Protein AF-A0A432SVL8-F1 (afdb_monomer)

Sequence (61 aa):
YGCGETGTVWYEKEDFYKDIEKIMQKYPYRKDCYENRDNELLPKACDIDDLIDLEDDERWE

Structure (mmCIF, N/CA/C/O backbone):
data_AF-A0A432SVL8-F1
#
_entry.id   AF-A0A432SVL8-F1
#
loop_
_atom_site.group_PDB
_atom_site.id
_atom_site.type_symbol
_atom_site.label_atom_id
_atom_site.label_alt_id
_atom_site.label_comp_id
_atom_site.label_asym_id
_atom_site.label_entity_id
_atom_site.label_seq_id
_atom_site.pdbx_PDB_ins_code
_atom_site.Cartn_x
_atom_site.Cartn_y
_atom_site.Cartn_z
_atom_site.occupancy
_atom_site.B_iso_or_equiv
_atom_site.auth_seq_id
_atom_site.auth_comp_id
_atom_site.auth_asym_id
_atom_site.auth_atom_id
_atom_site.pdbx_PDB_model_num
ATOM 1 N N . TYR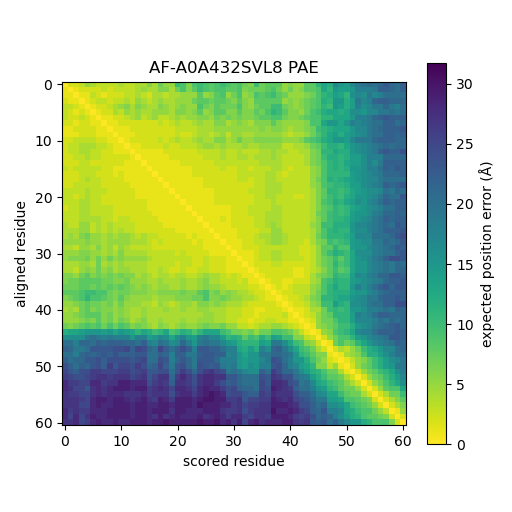 A 1 1 ? 5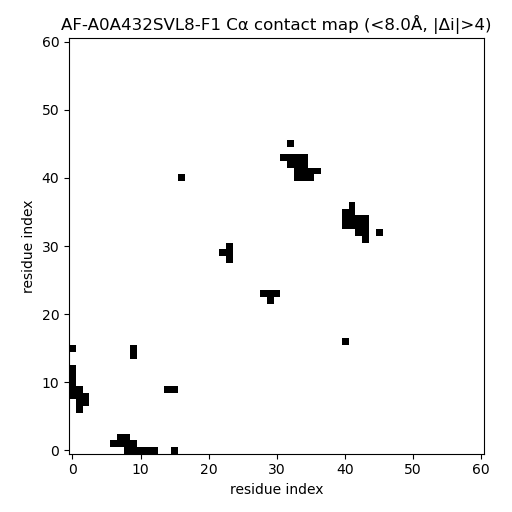.146 1.262 9.170 1.00 80.88 1 TYR A N 1
ATOM 2 C CA . TYR A 1 1 ? 4.661 1.659 7.830 1.00 80.88 1 TYR A CA 1
ATOM 3 C C . TYR A 1 1 ? 3.591 2.715 8.011 1.00 80.88 1 TYR A C 1
ATOM 5 O O .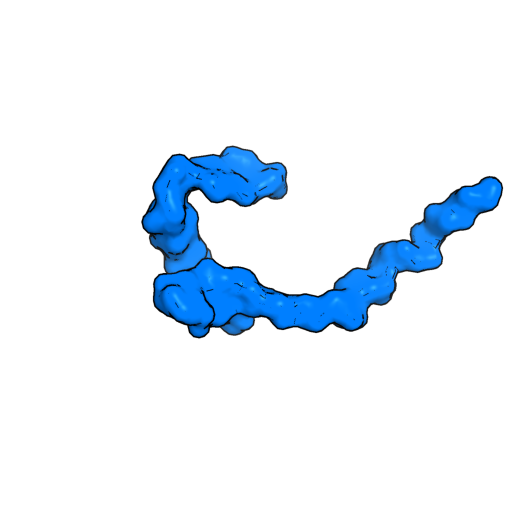 TYR A 1 1 ? 2.949 2.722 9.057 1.00 80.88 1 TYR A O 1
ATOM 13 N N . GLY A 1 2 ? 3.390 3.612 7.050 1.00 85.06 2 GLY A N 1
ATOM 14 C CA . GLY A 1 2 ? 2.358 4.633 7.195 1.00 85.06 2 GLY A CA 1
ATOM 15 C C . GLY A 1 2 ? 1.935 5.236 5.868 1.00 85.06 2 GLY A C 1
ATOM 16 O O . GLY A 1 2 ? 2.714 5.261 4.919 1.00 85.06 2 GLY A O 1
ATOM 17 N N . CYS A 1 3 ? 0.691 5.694 5.812 1.00 84.38 3 CYS A N 1
ATOM 18 C CA . CYS A 1 3 ? 0.138 6.415 4.676 1.00 84.38 3 CYS A CA 1
ATOM 19 C C . CYS A 1 3 ? -0.055 7.878 5.083 1.00 84.38 3 CYS A C 1
ATOM 21 O O . CYS A 1 3 ? -0.904 8.180 5.920 1.00 84.38 3 CYS A O 1
ATOM 23 N N . GLY A 1 4 ? 0.737 8.777 4.491 1.00 84.44 4 GLY A N 1
ATOM 24 C CA . GLY A 1 4 ? 0.693 10.210 4.799 1.00 84.44 4 GLY A CA 1
ATOM 25 C C . GLY A 1 4 ? -0.637 10.873 4.437 1.00 84.44 4 GLY A C 1
ATOM 26 O O . GLY A 1 4 ? -1.070 11.781 5.135 1.00 84.44 4 GLY A O 1
ATOM 27 N N . GLU A 1 5 ? -1.323 10.375 3.406 1.00 86.50 5 GLU A N 1
ATOM 28 C CA . GLU A 1 5 ? -2.622 10.909 2.976 1.00 86.50 5 GLU A CA 1
ATOM 29 C C . GLU A 1 5 ? -3.764 10.561 3.939 1.00 86.50 5 GLU A C 1
ATOM 31 O O . GLU A 1 5 ? -4.667 11.365 4.148 1.00 86.50 5 GLU A O 1
ATOM 36 N N . THR A 1 6 ? -3.745 9.360 4.526 1.00 85.69 6 THR A N 1
ATOM 37 C CA . THR A 1 6 ? -4.851 8.870 5.374 1.00 85.69 6 THR A CA 1
ATOM 38 C C . THR A 1 6 ? -4.545 8.926 6.867 1.00 85.69 6 THR A C 1
ATOM 40 O O . THR A 1 6 ? -5.443 8.733 7.682 1.00 85.69 6 THR A O 1
ATOM 43 N N . GLY A 1 7 ? -3.282 9.144 7.243 1.00 90.62 7 GLY A N 1
ATOM 44 C CA . GLY A 1 7 ? -2.818 9.051 8.627 1.00 90.62 7 GLY A CA 1
ATOM 45 C C . GLY A 1 7 ? -2.785 7.621 9.174 1.00 90.62 7 GLY A C 1
ATOM 46 O O . GLY A 1 7 ? -2.573 7.433 10.370 1.00 90.62 7 GLY A O 1
ATOM 47 N N . THR A 1 8 ? -2.991 6.606 8.329 1.00 91.50 8 THR A N 1
ATOM 48 C CA . THR A 1 8 ? -2.949 5.204 8.759 1.00 91.50 8 THR A CA 1
ATOM 49 C C . THR A 1 8 ? -1.524 4.824 9.138 1.00 91.50 8 THR A C 1
ATOM 51 O O . THR A 1 8 ? -0.588 5.065 8.372 1.00 91.50 8 THR A O 1
ATOM 54 N N . VAL A 1 9 ? -1.365 4.204 10.307 1.00 94.06 9 VAL A N 1
ATOM 55 C CA . VAL A 1 9 ? -0.083 3.718 10.823 1.00 94.06 9 VAL A CA 1
ATOM 56 C C . VAL A 1 9 ? -0.185 2.218 11.055 1.00 94.06 9 VAL A C 1
ATOM 58 O O . VAL A 1 9 ? -1.076 1.756 11.764 1.00 94.06 9 VAL A O 1
ATOM 61 N N . TRP A 1 10 ? 0.761 1.470 10.492 1.00 93.25 10 TRP A N 1
ATOM 62 C CA . TRP A 1 10 ? 0.928 0.041 10.749 1.00 93.25 10 TRP A CA 1
ATOM 63 C C . TRP A 1 10 ? 2.234 -0.184 11.507 1.00 93.25 10 TRP A C 1
ATOM 65 O O . TRP A 1 10 ? 3.310 0.221 11.041 1.00 93.25 10 TRP A O 1
ATOM 75 N N . TYR A 1 11 ? 2.134 -0.823 12.671 1.00 91.69 11 TYR A N 1
ATOM 76 C CA . TYR A 1 11 ? 3.275 -1.116 13.539 1.00 91.69 11 TYR A CA 1
ATOM 77 C C . TYR A 1 11 ? 4.068 -2.329 13.046 1.00 91.69 11 TYR A C 1
ATOM 79 O O . TYR A 1 11 ? 5.295 -2.326 13.123 1.00 91.69 11 TYR A O 1
ATOM 87 N N . GLU A 1 12 ? 3.384 -3.307 12.451 1.00 93.19 12 GLU A N 1
ATOM 88 C CA . GLU A 1 12 ? 3.985 -4.505 11.870 1.00 93.19 12 GLU A CA 1
ATOM 89 C C . GLU A 1 12 ? 3.831 -4.517 10.342 1.00 93.19 12 GLU A C 1
ATOM 91 O O . GLU A 1 12 ? 2.882 -3.962 9.779 1.00 93.19 12 GLU A O 1
ATOM 96 N N . LYS A 1 13 ? 4.782 -5.151 9.642 1.00 88.69 13 LYS A N 1
ATOM 97 C CA . LYS A 1 13 ? 4.737 -5.281 8.172 1.00 88.69 13 LYS A CA 1
ATOM 98 C C . LYS A 1 13 ? 3.548 -6.131 7.719 1.00 88.69 13 LYS A C 1
ATOM 100 O O . LYS A 1 13 ? 2.943 -5.857 6.687 1.00 88.69 13 LYS A O 1
ATOM 105 N N . GLU A 1 14 ? 3.194 -7.131 8.516 1.00 90.25 14 GLU A N 1
ATOM 106 C CA . GLU A 1 14 ? 2.067 -8.028 8.262 1.00 90.25 14 GLU A CA 1
ATOM 107 C C . GLU A 1 14 ? 0.722 -7.298 8.281 1.00 90.25 14 GLU A C 1
ATOM 109 O O . GLU A 1 14 ? -0.154 -7.619 7.480 1.00 90.25 14 GLU A O 1
ATOM 114 N N . ASP A 1 15 ? 0.554 -6.293 9.144 1.00 91.44 15 ASP A N 1
ATOM 115 C CA . ASP A 1 15 ? -0.674 -5.492 9.186 1.00 91.44 15 ASP A CA 1
ATOM 116 C C . ASP A 1 15 ? -0.830 -4.635 7.932 1.00 91.44 15 ASP A C 1
ATOM 118 O O . ASP A 1 15 ? -1.921 -4.555 7.365 1.00 91.44 15 ASP A O 1
ATOM 122 N N . PHE A 1 16 ? 0.277 -4.056 7.458 1.00 89.88 16 PHE A N 1
ATOM 123 C CA . PHE A 1 16 ? 0.306 -3.349 6.183 1.00 89.88 16 PHE A CA 1
ATOM 124 C C . PHE A 1 16 ? -0.100 -4.283 5.035 1.00 89.88 16 PHE A C 1
ATOM 126 O O . PHE A 1 16 ? -1.021 -3.966 4.284 1.00 89.88 16 PHE A O 1
ATOM 133 N N . TYR A 1 17 ? 0.516 -5.465 4.931 1.00 90.31 17 TYR A N 1
ATOM 134 C CA . TYR A 1 17 ? 0.195 -6.423 3.871 1.00 90.31 17 TYR A CA 1
ATOM 135 C C . TYR A 1 17 ? -1.266 -6.882 3.896 1.00 90.31 17 TYR A C 1
ATOM 137 O O . TYR A 1 17 ? -1.918 -6.848 2.853 1.00 90.31 17 TYR A O 1
ATOM 145 N N . LYS A 1 18 ? -1.818 -7.213 5.071 1.00 91.94 18 LYS A N 1
ATOM 146 C CA . LYS A 1 18 ? -3.234 -7.598 5.210 1.00 91.94 18 LYS A CA 1
ATOM 147 C C . LYS A 1 18 ? -4.178 -6.516 4.693 1.00 91.94 18 LYS 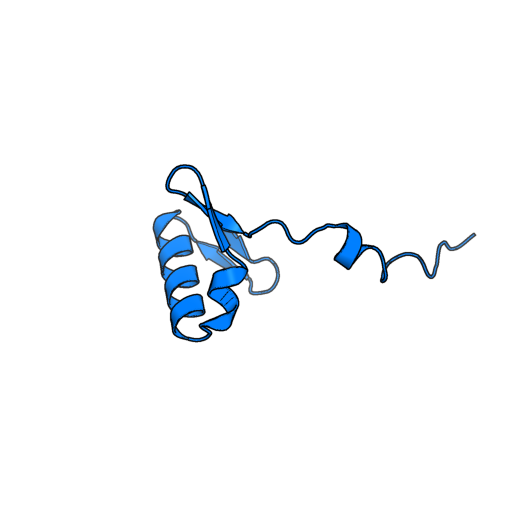A C 1
ATOM 149 O O . LYS A 1 18 ? -5.204 -6.826 4.088 1.00 91.94 18 LYS A O 1
ATOM 154 N N . ASP A 1 19 ? -3.870 -5.247 4.941 1.00 91.62 19 ASP A N 1
ATOM 155 C CA . ASP A 1 19 ? -4.705 -4.149 4.460 1.00 91.62 19 ASP A CA 1
ATOM 156 C C . ASP A 1 19 ? -4.579 -3.944 2.950 1.00 91.62 19 ASP A C 1
ATOM 158 O O . ASP A 1 19 ? -5.599 -3.753 2.281 1.00 91.62 19 ASP A O 1
ATOM 162 N N . ILE A 1 20 ? -3.377 -4.079 2.382 1.00 89.06 20 ILE A N 1
ATOM 163 C CA . ILE A 1 20 ? -3.198 -4.070 0.925 1.00 89.06 20 ILE A CA 1
ATOM 164 C C . ILE A 1 20 ? -3.974 -5.225 0.275 1.00 89.06 20 ILE A C 1
ATOM 166 O O . ILE A 1 20 ? -4.679 -5.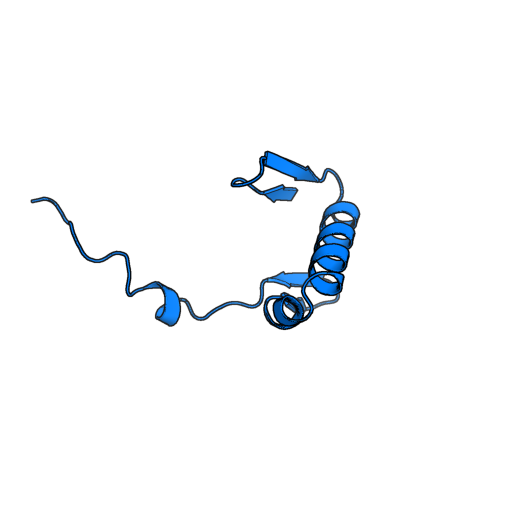012 -0.713 1.00 89.06 20 ILE A O 1
ATOM 170 N N . GLU A 1 21 ? -3.955 -6.424 0.858 1.00 90.88 21 GLU A N 1
ATOM 171 C CA . GLU A 1 21 ? -4.751 -7.563 0.384 1.00 90.88 21 GLU A CA 1
ATOM 172 C C . GLU A 1 21 ? -6.257 -7.281 0.409 1.00 90.88 21 GLU A C 1
ATOM 174 O O . GLU A 1 21 ? -6.943 -7.530 -0.587 1.00 90.88 21 GLU A O 1
ATOM 179 N N . LYS A 1 22 ? -6.788 -6.698 1.493 1.00 92.88 22 LYS A N 1
ATOM 180 C CA . LYS A 1 22 ? -8.204 -6.288 1.564 1.00 92.88 22 LYS A CA 1
ATOM 181 C C . LYS A 1 22 ? -8.551 -5.256 0.492 1.00 92.88 22 LYS A C 1
ATOM 183 O O . LYS A 1 22 ? -9.614 -5.343 -0.126 1.00 92.88 22 LYS A O 1
ATOM 188 N N . ILE A 1 23 ? -7.669 -4.286 0.250 1.00 89.44 23 ILE A N 1
ATOM 189 C CA . ILE A 1 23 ? -7.846 -3.273 -0.797 1.00 89.44 23 ILE A CA 1
ATOM 190 C C . ILE A 1 23 ? -7.885 -3.940 -2.174 1.00 89.44 23 ILE A C 1
ATOM 192 O O . ILE A 1 23 ? -8.775 -3.631 -2.963 1.00 89.44 23 ILE A O 1
ATOM 196 N N . MET A 1 24 ? -6.988 -4.888 -2.451 1.00 90.25 24 MET A N 1
ATOM 197 C CA . MET A 1 24 ? -6.968 -5.646 -3.707 1.00 90.25 24 MET A CA 1
ATOM 198 C C . MET A 1 24 ? -8.188 -6.561 -3.877 1.00 90.25 24 MET A C 1
ATOM 200 O O . MET A 1 24 ? -8.643 -6.772 -4.999 1.00 90.25 24 MET A O 1
ATOM 204 N N . GLN A 1 25 ? -8.740 -7.109 -2.792 1.00 92.12 25 GLN A N 1
ATOM 205 C CA . GLN A 1 25 ? -9.992 -7.874 -2.837 1.00 92.12 25 GLN A CA 1
ATOM 206 C C . GLN A 1 25 ? -11.189 -6.970 -3.150 1.00 92.12 25 GLN A C 1
ATOM 208 O O . GLN A 1 25 ? -12.037 -7.331 -3.965 1.00 92.12 25 GLN A O 1
ATOM 213 N N . LYS A 1 26 ? -11.242 -5.781 -2.535 1.00 95.50 26 LYS A N 1
ATOM 214 C CA . LYS A 1 26 ? -12.298 -4.787 -2.769 1.00 95.50 26 LYS A CA 1
ATOM 215 C C . LYS A 1 26 ? -12.202 -4.145 -4.156 1.00 95.50 26 LYS A C 1
ATOM 217 O O . LYS A 1 26 ? -13.226 -3.849 -4.766 1.00 95.50 26 LYS A O 1
ATOM 222 N N . TYR A 1 27 ? -10.984 -3.949 -4.652 1.00 91.75 27 TYR A N 1
ATOM 223 C CA . TYR A 1 27 ? -10.678 -3.296 -5.921 1.00 91.75 27 TYR A CA 1
ATOM 224 C C . TYR A 1 27 ? -9.712 -4.167 -6.745 1.00 91.75 27 TYR A C 1
ATOM 226 O O . TYR A 1 27 ? -8.510 -3.896 -6.768 1.00 91.75 27 TYR A O 1
ATOM 234 N N . PRO A 1 28 ? -10.209 -5.203 -7.452 1.00 89.88 28 PRO A N 1
ATOM 235 C CA . PRO A 1 28 ? -9.363 -6.180 -8.145 1.00 89.88 28 PRO A CA 1
ATOM 236 C C . PRO A 1 28 ? -8.383 -5.589 -9.162 1.00 89.88 28 PRO A C 1
ATOM 238 O O . P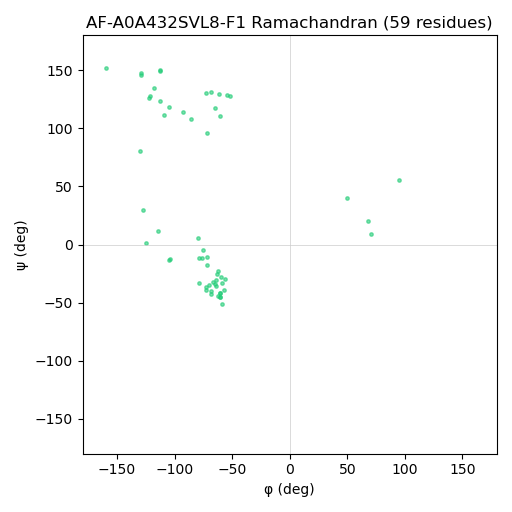RO A 1 28 ? -7.304 -6.143 -9.348 1.00 89.88 28 PRO A O 1
ATOM 241 N N . TYR A 1 29 ? -8.723 -4.454 -9.780 1.00 88.06 29 TYR A N 1
ATOM 242 C CA . TYR A 1 29 ? -7.846 -3.747 -10.721 1.00 88.06 29 TYR A CA 1
ATOM 243 C C . TYR A 1 29 ? -6.553 -3.234 -10.066 1.00 88.06 29 TYR A C 1
ATOM 245 O O . TYR A 1 29 ? -5.539 -3.106 -10.740 1.00 88.06 29 TYR A O 1
ATOM 253 N N . ARG A 1 30 ? -6.553 -2.996 -8.745 1.00 86.81 30 ARG A N 1
ATOM 254 C CA . ARG A 1 30 ? -5.363 -2.553 -8.001 1.00 86.81 30 ARG A CA 1
ATOM 255 C C . ARG A 1 30 ? -4.312 -3.644 -7.835 1.00 86.81 30 ARG A C 1
ATOM 257 O O . ARG A 1 30 ? -3.209 -3.334 -7.409 1.00 86.81 30 ARG A O 1
ATOM 264 N N . LYS A 1 31 ? -4.625 -4.905 -8.157 1.00 87.62 31 LYS A N 1
ATOM 265 C CA . LYS A 1 31 ? -3.634 -5.988 -8.121 1.00 87.62 31 LYS A CA 1
ATOM 266 C C . LYS A 1 31 ? -2.449 -5.712 -9.041 1.00 87.62 31 LYS A C 1
ATOM 268 O O . LYS A 1 31 ? -1.344 -6.083 -8.684 1.00 87.62 31 LYS A O 1
ATOM 273 N N . ASP A 1 32 ? -2.670 -5.043 -10.175 1.00 87.94 32 ASP A N 1
ATOM 274 C CA . ASP A 1 32 ? -1.577 -4.700 -11.092 1.00 87.94 32 ASP A CA 1
ATOM 275 C C . ASP A 1 32 ? -0.670 -3.587 -10.543 1.00 87.94 32 ASP A C 1
ATOM 277 O O . ASP A 1 32 ? 0.467 -3.465 -10.971 1.00 87.94 32 ASP A O 1
ATOM 281 N N . CYS A 1 33 ? -1.118 -2.818 -9.544 1.00 86.56 33 CYS A N 1
ATOM 282 C CA . CYS A 1 33 ? -0.298 -1.792 -8.894 1.00 86.56 33 CYS A CA 1
ATOM 283 C C . CYS A 1 33 ? 0.755 -2.373 -7.937 1.00 86.56 33 CYS A C 1
ATOM 285 O O . CYS A 1 33 ? 1.536 -1.610 -7.373 1.00 86.56 33 CYS A O 1
ATOM 287 N N . TYR A 1 34 ? 0.763 -3.688 -7.708 1.00 86.88 34 TYR A N 1
ATOM 288 C CA . TYR A 1 34 ? 1.707 -4.356 -6.819 1.00 86.88 34 TYR A CA 1
ATOM 289 C C . TYR A 1 34 ? 2.368 -5.535 -7.522 1.00 86.88 34 TYR A C 1
ATOM 291 O O . TYR A 1 34 ? 1.751 -6.246 -8.312 1.00 86.88 34 TYR A O 1
ATOM 299 N N . GLU A 1 35 ? 3.625 -5.779 -7.188 1.00 88.62 35 GLU A N 1
ATOM 300 C CA . GLU A 1 35 ? 4.381 -6.929 -7.653 1.00 88.62 35 GLU A CA 1
ATOM 301 C C . GLU A 1 35 ? 5.027 -7.651 -6.473 1.00 88.62 35 GLU A C 1
ATOM 303 O O . GLU A 1 35 ? 5.370 -7.050 -5.453 1.00 88.62 35 GLU A O 1
ATOM 308 N N . ASN A 1 36 ? 5.160 -8.969 -6.602 1.00 84.31 36 ASN A N 1
ATOM 309 C CA . ASN A 1 36 ? 5.854 -9.780 -5.615 1.00 84.31 36 ASN A CA 1
ATOM 310 C C . ASN A 1 36 ? 7.319 -9.916 -6.041 1.00 84.31 36 ASN A C 1
ATOM 312 O O . ASN A 1 36 ? 7.605 -10.526 -7.074 1.00 84.31 36 ASN A O 1
ATOM 316 N N . ARG A 1 37 ? 8.230 -9.338 -5.258 1.00 85.50 37 ARG A N 1
ATOM 317 C CA . ARG A 1 37 ? 9.682 -9.450 -5.438 1.00 85.50 37 ARG A CA 1
ATOM 318 C C . ARG A 1 37 ? 10.275 -10.023 -4.163 1.00 85.50 37 ARG A C 1
ATOM 320 O O . ARG A 1 37 ? 9.997 -9.510 -3.087 1.00 85.50 37 ARG A O 1
ATOM 327 N N . ASP A 1 38 ? 11.042 -11.104 -4.279 1.00 85.12 38 ASP A N 1
ATOM 328 C CA . ASP A 1 38 ? 11.708 -11.759 -3.142 1.00 85.12 38 ASP A CA 1
ATOM 329 C C . ASP A 1 38 ? 10.779 -12.047 -1.947 1.00 85.12 38 ASP A C 1
ATOM 331 O O . ASP A 1 38 ? 11.158 -11.918 -0.785 1.00 85.12 38 ASP A O 1
ATOM 335 N N . ASN A 1 39 ? 9.547 -12.481 -2.241 1.00 83.12 39 ASN A N 1
ATOM 336 C CA . ASN A 1 39 ? 8.521 -12.792 -1.243 1.00 83.12 39 ASN A CA 1
ATOM 337 C C . A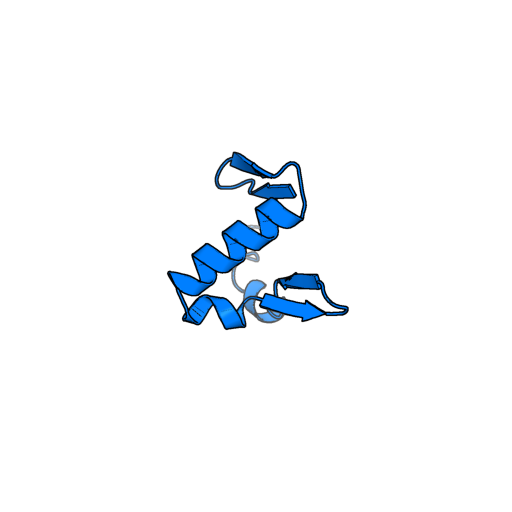SN A 1 39 ? 8.000 -11.556 -0.474 1.00 83.12 39 ASN A C 1
ATOM 339 O O . ASN A 1 39 ? 7.403 -11.689 0.598 1.00 83.12 39 ASN A O 1
ATOM 343 N N . GLU A 1 40 ? 8.195 -10.362 -1.037 1.00 83.44 40 GLU A N 1
ATOM 344 C CA . GLU A 1 40 ? 7.700 -9.083 -0.539 1.00 83.44 40 GLU A CA 1
ATOM 345 C C . GLU A 1 40 ? 6.740 -8.445 -1.547 1.00 83.44 40 GLU A C 1
ATOM 347 O O . GLU A 1 4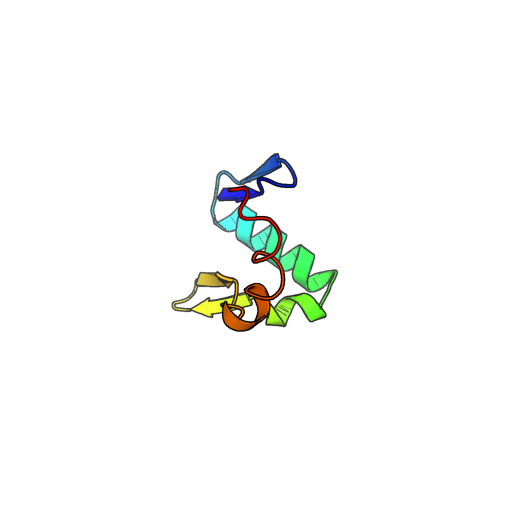0 ? 7.003 -8.400 -2.749 1.00 83.44 40 GLU A O 1
ATOM 352 N N . LEU A 1 41 ? 5.611 -7.933 -1.052 1.00 82.25 41 LEU A N 1
ATOM 353 C CA . LEU A 1 41 ? 4.646 -7.211 -1.874 1.00 82.25 41 LEU A CA 1
ATOM 354 C C . LEU A 1 41 ? 5.063 -5.741 -1.950 1.00 82.25 41 LEU A C 1
ATOM 356 O O . LEU A 1 41 ? 4.948 -5.006 -0.966 1.00 82.25 41 LEU A O 1
ATOM 360 N N . LEU A 1 42 ? 5.544 -5.320 -3.114 1.00 83.06 42 LEU A N 1
ATOM 361 C CA . LEU A 1 42 ? 6.010 -3.961 -3.360 1.00 83.06 42 LEU A CA 1
ATOM 362 C C . LEU A 1 42 ? 5.085 -3.258 -4.355 1.00 83.06 42 LEU A C 1
ATOM 364 O O . LEU A 1 42 ? 4.503 -3.922 -5.215 1.00 83.06 42 LEU A O 1
ATOM 368 N N . PRO A 1 43 ? 4.922 -1.927 -4.264 1.00 82.25 43 PRO A N 1
ATOM 369 C CA . PRO A 1 43 ? 4.313 -1.164 -5.341 1.00 82.25 43 PRO A CA 1
ATOM 370 C C . PRO A 1 43 ? 5.072 -1.444 -6.637 1.00 82.25 43 PRO A C 1
ATOM 372 O O . PRO A 1 43 ? 6.302 -1.348 -6.666 1.00 82.25 43 PRO A O 1
ATOM 375 N N . LYS A 1 44 ? 4.342 -1.802 -7.691 1.00 83.81 44 LYS A N 1
ATOM 376 C CA . LYS A 1 44 ? 4.905 -1.892 -9.033 1.00 83.81 44 LYS A CA 1
ATOM 377 C C . LYS A 1 44 ? 5.386 -0.495 -9.402 1.00 83.81 44 LYS A C 1
ATOM 379 O O . LYS A 1 44 ? 4.647 0.472 -9.214 1.00 83.81 44 LYS A O 1
ATOM 384 N N . AL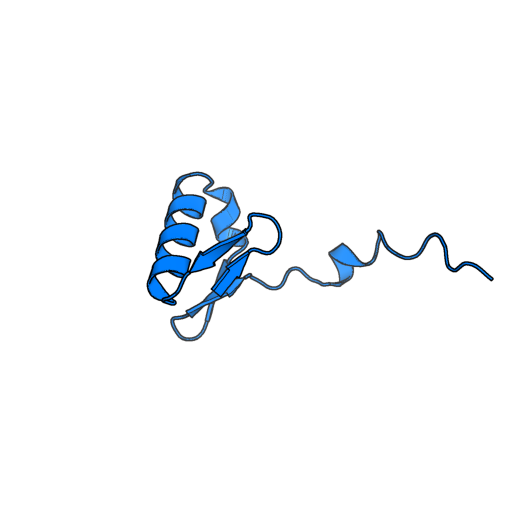A A 1 45 ? 6.627 -0.378 -9.864 1.00 67.38 45 ALA A N 1
ATOM 385 C CA . ALA A 1 45 ? 7.113 0.894 -10.379 1.00 67.38 45 ALA A CA 1
ATOM 386 C C . ALA A 1 45 ? 6.226 1.288 -11.571 1.00 67.38 45 ALA A C 1
ATOM 388 O O . ALA A 1 45 ? 6.236 0.607 -12.593 1.00 67.38 45 ALA A O 1
ATOM 389 N N . CYS A 1 46 ? 5.415 2.333 -11.413 1.00 57.00 46 CYS A N 1
ATOM 390 C CA . CYS A 1 46 ? 4.872 3.048 -12.560 1.00 57.00 46 CYS A CA 1
ATOM 391 C C . CYS A 1 46 ? 6.037 3.846 -13.146 1.00 57.00 46 CYS A C 1
ATOM 393 O O . CYS A 1 46 ? 6.767 4.482 -12.377 1.00 57.00 46 CYS A O 1
ATOM 395 N N . ASP A 1 47 ? 6.257 3.759 -14.457 1.00 53.50 47 ASP A N 1
ATOM 396 C CA . ASP A 1 47 ? 7.310 4.525 -15.116 1.00 53.50 47 ASP A CA 1
ATOM 397 C C . ASP A 1 47 ? 7.161 6.003 -14.742 1.00 53.50 47 ASP A C 1
ATOM 399 O O . ASP A 1 47 ? 6.080 6.585 -14.829 1.00 53.50 47 ASP A O 1
ATOM 403 N N . ILE A 1 48 ? 8.250 6.602 -14.260 1.00 54.47 48 ILE A N 1
ATOM 404 C CA . ILE A 1 48 ? 8.259 8.012 -13.855 1.00 54.47 48 ILE A CA 1
ATOM 405 C C . ILE A 1 48 ? 7.961 8.921 -15.057 1.00 54.47 48 ILE A C 1
ATOM 407 O O . ILE A 1 48 ? 7.453 10.020 -14.876 1.00 54.47 48 ILE A O 1
ATOM 411 N N . ASP A 1 49 ? 8.205 8.424 -16.275 1.00 53.53 49 ASP A N 1
ATOM 412 C CA . ASP A 1 49 ? 7.851 9.069 -17.539 1.00 53.53 49 ASP A CA 1
ATOM 413 C C . ASP A 1 49 ? 6.335 9.313 -17.682 1.00 53.53 49 ASP A C 1
ATOM 415 O O . ASP A 1 49 ? 5.951 10.306 -18.291 1.00 53.53 49 ASP A O 1
ATOM 419 N N . ASP A 1 50 ? 5.470 8.508 -17.047 1.00 54.06 50 ASP A N 1
ATOM 420 C CA . ASP A 1 50 ? 4.017 8.765 -17.001 1.00 54.06 50 ASP A CA 1
ATOM 421 C C . ASP A 1 50 ? 3.628 9.841 -15.959 1.00 54.06 50 ASP A C 1
ATOM 423 O O . ASP A 1 50 ? 2.485 10.301 -15.931 1.00 54.06 50 ASP A O 1
ATOM 427 N N . LEU A 1 51 ? 4.551 10.237 -15.071 1.00 52.91 51 LEU A N 1
ATOM 428 C CA . LEU A 1 51 ? 4.327 11.209 -13.989 1.00 52.91 51 LEU A CA 1
ATOM 429 C C . LEU A 1 51 ? 4.937 12.594 -14.268 1.00 52.91 51 LEU A C 1
ATOM 431 O O . LEU A 1 51 ? 4.598 13.546 -13.568 1.00 52.91 51 LEU A O 1
ATOM 435 N N . ILE A 1 52 ? 5.814 12.726 -15.269 1.00 52.44 52 ILE A N 1
ATOM 436 C CA . ILE A 1 52 ? 6.548 13.972 -15.570 1.00 52.44 52 ILE A CA 1
ATOM 437 C C . ILE A 1 52 ? 5.679 15.033 -16.285 1.00 52.44 52 ILE A C 1
ATOM 439 O O . ILE A 1 52 ? 6.049 16.202 -16.323 1.00 52.44 52 ILE A O 1
ATOM 443 N N . ASP A 1 53 ? 4.482 14.694 -16.767 1.00 51.97 53 ASP A N 1
ATOM 444 C CA . ASP A 1 53 ? 3.634 15.617 -17.548 1.00 51.97 53 ASP A CA 1
ATOM 445 C C . ASP A 1 53 ? 2.834 16.655 -16.718 1.00 51.97 53 ASP A C 1
ATOM 447 O O . ASP A 1 53 ? 2.012 17.384 -17.274 1.00 51.97 53 ASP A O 1
ATOM 451 N N . LEU A 1 54 ? 3.030 16.745 -15.392 1.00 55.31 54 LEU A N 1
ATOM 452 C CA . LEU A 1 54 ? 2.221 17.619 -14.516 1.00 55.31 54 LEU A CA 1
ATOM 453 C C . LEU A 1 54 ? 2.998 18.636 -13.658 1.00 55.31 54 LEU A C 1
ATOM 455 O O . LEU A 1 54 ? 2.356 19.381 -12.920 1.00 55.31 54 LEU A O 1
ATOM 459 N N . GLU A 1 55 ? 4.330 18.725 -13.747 1.00 53.16 55 GLU A N 1
ATOM 460 C CA . GLU A 1 55 ? 5.130 19.605 -12.865 1.00 53.16 55 GLU A CA 1
ATOM 461 C C . GLU A 1 55 ? 6.101 20.565 -13.592 1.00 53.16 55 GLU A C 1
ATOM 463 O O . GLU A 1 55 ? 7.119 20.942 -13.016 1.00 53.16 55 GLU A O 1
ATOM 468 N N . ASP A 1 56 ? 5.806 21.010 -14.824 1.00 52.25 56 ASP A N 1
ATOM 469 C CA . ASP A 1 56 ? 6.644 22.019 -15.524 1.00 52.25 56 ASP A CA 1
ATOM 470 C C . ASP A 1 56 ? 5.960 23.382 -15.775 1.00 52.25 56 ASP A C 1
ATOM 472 O O . ASP A 1 56 ? 6.500 24.221 -16.491 1.00 52.25 56 ASP A O 1
ATOM 476 N N . ASP A 1 57 ? 4.801 23.664 -15.168 1.00 54.66 57 ASP A N 1
ATOM 477 C CA . ASP A 1 57 ? 4.197 25.007 -15.219 1.00 54.66 57 ASP A CA 1
ATOM 478 C C . ASP A 1 57 ? 4.395 25.723 -13.868 1.00 54.66 57 ASP A C 1
ATOM 480 O O . ASP A 1 57 ? 3.920 25.268 -12.832 1.00 54.66 57 ASP A O 1
ATOM 484 N N . GLU A 1 58 ? 5.108 26.852 -13.903 1.00 54.78 58 GLU A N 1
ATOM 485 C CA . GLU A 1 58 ? 5.440 27.776 -12.799 1.00 54.78 58 GLU A CA 1
ATOM 486 C C . GLU A 1 58 ? 6.784 27.600 -12.063 1.00 54.78 58 GLU A C 1
ATOM 488 O O . GLU A 1 58 ? 6.894 27.641 -10.832 1.00 54.78 58 GLU A O 1
ATOM 493 N N . ARG A 1 59 ? 7.873 27.614 -12.840 1.00 52.94 59 ARG A N 1
ATOM 494 C CA . ARG A 1 59 ? 9.143 28.203 -12.388 1.00 52.94 59 ARG A CA 1
ATOM 495 C C . ARG A 1 59 ? 9.008 29.734 -12.345 1.00 52.94 59 ARG A C 1
ATOM 497 O O . ARG A 1 59 ? 9.169 30.397 -13.362 1.00 52.94 59 ARG A O 1
ATOM 504 N N . TRP A 1 60 ? 8.710 30.285 -11.171 1.00 60.47 60 TRP A N 1
ATOM 505 C CA . TRP A 1 60 ? 8.742 31.731 -10.917 1.00 60.47 60 TRP A CA 1
ATOM 506 C C . TRP A 1 60 ? 10.183 32.272 -11.038 1.00 60.47 60 TRP A C 1
ATOM 508 O O . TRP A 1 60 ? 11.064 31.841 -10.287 1.00 60.47 60 TRP A O 1
ATOM 518 N N . GLU A 1 61 ? 10.415 33.182 -11.993 1.00 57.91 61 GLU A N 1
ATOM 519 C CA . GLU A 1 61 ? 11.612 34.046 -12.088 1.00 57.91 61 GLU A CA 1
ATOM 520 C C . GLU A 1 61 ? 11.521 35.263 -11.153 1.00 57.91 61 GLU A C 1
ATOM 522 O O . GLU A 1 61 ? 10.413 35.833 -11.012 1.00 57.91 61 GLU A O 1
#

Secondary structure (DSSP, 8-state):
-EETTTTEE-SSHHHHHHHHHHHHHH-GGGGGGEEEETTEEEE----GGGTGGGS-S----

pLDDT: mean 79.04, std 15.25, range [51.97, 95.5]

Radius of gyration: 15.54 Å; Cα contacts (8 Å, |Δi|>4): 34; chains: 1; bounding box: 24×47×31 Å

Solvent-accessible surface area (backbone atoms only — not comparable to full-atom values): 4027 Å² total; per-residue (Å²): 93,70,40,86,90,77,68,48,74,28,94,47,73,66,58,48,49,54,50,52,51,52,48,29,70,76,37,61,79,54,48,72,50,42,40,80,54,97,93,37,87,39,75,42,84,70,64,64,80,80,62,61,87,77,76,82,84,81,84,83,130

Foldseek 3Di:
DADPVPRDDDPDPVVVVVVVVVVCVVPVVCVQQWDQDPNDTDGDDDPCVVVPPPPPPDPDD

Mean predicted aligned error: 10.2 Å